Protein 8IZS (pdb70)

GO terms:
  GO:0030056 hemidesmosome (C, IDA)
  GO:0031581 hemidesmosome assembly (P, IDA)
  GO:0005515 protein binding (F, IPI)
  GO:0005886 plasma membrane (C, TAS)
  GO:0005911 cell-cell junction (C, TAS)
  GO:0007160 cell-matrix adhesion (P, TAS)
  GO:0008544 epidermis development (P, TAS)
  GO:0005576 extracellular region (C, TAS)
  GO:0005788 endoplasmic reticulum lumen (C, TAS)
  GO:0031012 extracellular matrix (C, HDA)
  GO:0030020 extracellular matrix structural constituent conferring tensile strength (F, HDA)
  GO:0005886 plasma membrane (C, IDA)
  GO:0030937 collagen type XVII trimer (C, TAS)

B-factor: mean 19.75, std 8.41, range [7.27, 57.92]

InterPro domains:
  IPR008160 Collagen triple helix repeat [PF01391] (567-621)
  IPR008160 Collagen triple helix repeat [PF01391] (749-807)
  IPR008160 Collagen triple helix repeat [PF01391] (1438-1482)
  IPR050149 Collagen superfamily [PTHR24023] (195-894)

Radius of gyration: 22.53 Å; Cα contacts (8 Å, |Δi|>4): 447; chains: 6; bounding box: 16×44×85 Å

Secondary structure (DSSP, 8-state):
----PPPPPPPPPPPP------/----PPPPPPPPPPPP-----/----PPPPPPPPPPPP------/----PPPPPPPPPPPP------/----PPPPPPPPPPPP-----/----PPPPPPPPPPPP-----

Foldseek 3Di:
DDDDDDDDDDDDDDDDDDDDDD/DDDDDDDDDDDDDDDDDDDPD/DDDDDDDDDDDDDDDDDDDDDD/DDDDDDDDDDDDDDDDDDDDDD/DDDDDDDDDDDDDDDDDDDPD/DDDDDDDDDDDDDDDDDDDPD

Structure (mmCIF, N/CA/C/O backbone):
data_8IZS
#
_entry.id   8IZS
#
_cell.length_a   27.380
_cell.length_b   30.050
_cell.length_c   40.120
_cell.angle_alpha   78.40
_cell.angle_beta   78.12
_cell.angle_gamma   64.27
#
_symmetry.space_group_name_H-M   'P 1'
#
loop_
_entity.id
_entity.type
_entity.pdbx_description
1 polymer 'Collagen alpha-1(XVII) chain'
2 water water
#
loop_
_atom_site.group_PDB
_atom_site.id
_atom_site.type_symbol
_atom_site.label_atom_id
_atom_site.label_alt_id
_atom_site.label_comp_id
_atom_site.label_asym_id
_atom_site.label_entity_id
_atom_site.label_seq_id
_atom_site.pdbx_PDB_ins_code
_atom_site.Cartn_x
_atom_site.Cartn_y
_atom_site.Cartn_z
_atom_site.occupancy
_atom_site.B_iso_or_equiv
_atom_site.auth_seq_id
_atom_site.auth_comp_id
_atom_site.auth_asym_id
_atom_site.auth_atom_id
_atom_site.pdbx_PDB_model_num
ATOM 4 N N . PRO A 1 2 ? 35.511 3.786 33.150 1.00 28.31 1 PRO A N 1
ATOM 5 C CA . PRO A 1 2 ? 35.000 3.687 34.521 1.00 26.04 1 PRO A CA 1
ATOM 6 C C . PRO A 1 2 ? 35.428 4.867 35.384 1.00 23.73 1 PRO A C 1
ATOM 7 O O . PRO A 1 2 ? 36.564 5.321 35.266 1.00 24.44 1 PRO A O 1
ATOM 19 N N . GLY A 1 4 ? 36.927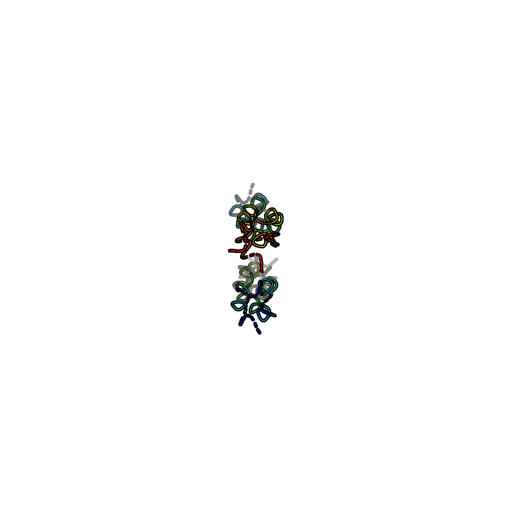 7.151 38.376 1.00 17.04 3 GLY A N 1
ATOM 20 C CA . GLY A 1 4 ? 38.072 6.973 39.245 1.00 21.19 3 GLY A CA 1
ATOM 21 C C . GLY A 1 4 ? 37.667 6.616 40.664 1.00 14.47 3 GLY A C 1
ATOM 22 O O . GLY A 1 4 ? 36.477 6.580 40.992 1.00 16.41 3 GLY A O 1
ATOM 23 N N . PRO A 1 5 ? 38.658 6.348 41.522 1.00 16.36 4 PRO A N 1
ATOM 24 C CA . PRO A 1 5 ? 38.379 6.014 42.920 1.00 16.90 4 PRO A CA 1
ATOM 25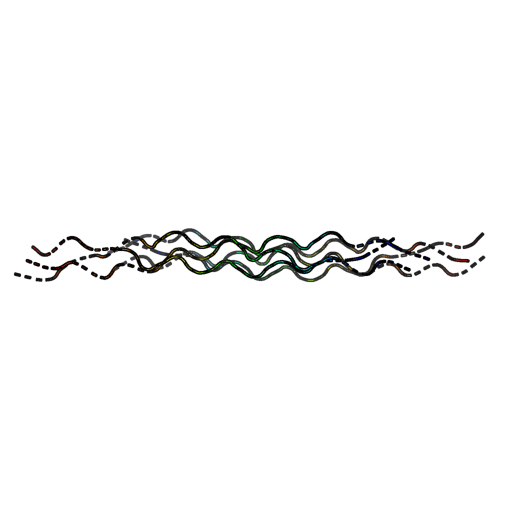 C C . PRO A 1 5 ? 37.991 7.241 43.730 1.00 13.77 4 PRO A C 1
ATOM 26 O O . PRO A 1 5 ? 38.287 8.365 43.323 1.00 11.67 4 PRO A O 1
ATOM 38 N N . GLY A 1 7 ? 38.033 10.257 46.451 1.00 10.89 6 GLY A N 1
ATOM 39 C CA . GLY A 1 7 ? 39.110 11.105 46.916 1.00 9.29 6 GLY A CA 1
ATOM 40 C C . GLY A 1 7 ? 39.535 10.754 48.326 1.00 11.57 6 GLY A C 1
ATOM 41 O O . GLY A 1 7 ? 38.865 9.985 49.025 1.00 11.24 6 GLY A O 1
ATOM 42 N N . GLU A 1 8 ? 40.664 11.320 48.738 1.00 10.89 7 GLU A N 1
ATOM 43 C CA . GLU A 1 8 ? 41.152 11.115 50.086 1.00 13.51 7 GLU A CA 1
ATOM 44 C C . GLU A 1 8 ? 40.186 11.740 51.090 1.00 10.98 7 GLU A C 1
ATOM 45 O O . GLU A 1 8 ? 39.495 12.715 50.776 1.00 9.26 7 GLU A O 1
ATOM 51 N N . PRO A 1 9 ? 40.109 11.194 52.302 1.00 11.41 8 PRO A N 1
ATOM 52 C CA . PRO A 1 9 ? 39.290 11.835 53.333 1.00 9.89 8 PRO A CA 1
ATOM 53 C C . PRO A 1 9 ? 39.782 13.240 53.632 1.00 14.27 8 PRO A C 1
ATOM 54 O O . PRO A 1 9 ? 40.960 13.567 53.457 1.00 13.53 8 PRO A O 1
ATOM 58 N N . GLY A 1 10 ? 38.853 14.074 54.077 1.00 12.68 9 GLY A N 1
ATOM 59 C CA . GLY A 1 10 ? 39.174 15.452 54.351 1.00 10.67 9 GLY A CA 1
ATOM 60 C C . GLY A 1 10 ? 40.122 15.615 55.522 1.00 13.02 9 GLY A C 1
ATOM 61 O O . GLY A 1 10 ? 40.351 14.713 56.332 1.00 10.50 9 GLY A O 1
ATOM 62 N N . MET A 1 11 ? 40.685 16.812 55.581 1.00 11.44 10 MET A N 1
ATOM 63 C CA . MET A 1 11 ? 41.600 17.208 56.633 1.00 13.27 10 MET A CA 1
ATOM 64 C C . MET A 1 11 ? 40.868 17.285 57.970 1.00 10.61 10 MET A C 1
ATOM 65 O O . MET A 1 11 ? 39.696 17.657 58.036 1.00 11.77 10 MET A O 1
ATOM 70 N N . ARG A 1 12 ? 41.555 16.923 59.049 1.00 10.74 11 ARG A N 1
ATOM 71 C CA . ARG A 1 12 ? 40.948 17.141 60.353 1.00 10.31 11 ARG A CA 1
ATOM 72 C C . ARG A 1 12 ? 40.841 18.638 60.618 1.00 9.66 11 ARG A C 1
ATOM 73 O O . ARG A 1 12 ? 41.698 19.429 60.210 1.00 9.91 11 ARG A O 1
ATOM 81 N N . GLY A 1 13 ? 39.760 19.032 61.281 1.00 10.51 12 GLY A N 1
ATOM 82 C CA . GLY A 1 13 ? 39.554 20.430 61.578 1.00 10.90 12 GLY A CA 1
ATOM 83 C C . GLY A 1 13 ? 40.594 20.977 62.540 1.00 9.79 12 GLY A C 1
ATOM 84 O O . GLY A 1 13 ? 41.322 20.246 63.217 1.00 11.56 12 GLY A O 1
ATOM 85 N N . LEU A 1 14 ? 40.663 22.306 62.582 1.00 11.12 13 LEU A N 1
ATOM 86 C CA . LEU A 1 14 ? 41.557 22.993 63.495 1.00 11.76 13 LEU A CA 1
ATOM 87 C C . LEU A 1 14 ? 41.179 22.724 64.949 1.00 10.32 13 LEU A C 1
ATOM 88 O O . LEU A 1 14 ? 40.024 22.413 65.259 1.00 11.51 13 LEU A O 1
ATOM 93 N N . PRO A 1 15 ? 42.145 22.836 65.860 1.00 12.63 14 PRO A N 1
ATOM 94 C CA . PRO A 1 15 ? 41.852 22.618 67.281 1.00 9.66 14 PRO A CA 1
ATOM 95 C C . PRO A 1 15 ? 40.943 23.699 67.844 1.00 10.52 14 PRO A C 1
ATOM 96 O O . PRO A 1 15 ? 40.947 24.846 67.397 1.00 10.42 14 PRO A O 1
ATOM 100 N N . GLY A 1 16 ? 40.175 23.320 68.862 1.00 9.03 15 GLY A N 1
ATOM 101 C CA . GLY A 1 16 ? 39.249 24.249 69.472 1.00 8.85 15 GLY A CA 1
ATOM 102 C C . GLY A 1 16 ? 39.943 25.305 70.309 1.00 11.98 15 GLY A C 1
ATOM 103 O O . GLY A 1 16 ? 41.115 25.191 70.674 1.00 11.45 15 GLY A O 1
ATOM 104 N N . ALA A 1 17 ? 39.184 26.353 70.621 1.00 9.98 16 ALA A N 1
ATOM 105 C CA . ALA A 1 17 ? 39.714 27.466 71.393 1.00 9.99 16 ALA A CA 1
ATOM 106 C C . ALA A 1 17 ? 39.908 27.073 72.853 1.00 8.81 16 ALA A C 1
ATOM 107 O O . ALA A 1 17 ? 39.192 26.226 73.394 1.00 12.24 16 ALA A O 1
ATOM 109 N N . VAL A 1 18 ? 40.900 27.699 73.488 1.00 11.22 17 VAL A N 1
ATOM 110 C CA . VAL A 1 18 ? 41.074 27.537 74.925 1.00 8.68 17 VAL A CA 1
ATOM 111 C C . VAL A 1 18 ? 39.809 27.998 75.637 1.00 12.37 17 VAL A C 1
ATOM 112 O O . VAL A 1 18 ? 39.149 28.956 75.214 1.00 12.04 17 VAL A O 1
ATOM 116 N N . GLY A 1 19 ? 39.456 27.309 76.721 1.00 9.68 18 GLY A N 1
ATOM 117 C CA . GLY A 1 19 ? 38.263 27.632 77.464 1.00 10.81 18 GLY A CA 1
ATOM 118 C C . GLY A 1 19 ? 38.319 29.015 78.078 1.00 10.98 18 GLY A C 1
ATOM 119 O O . GLY A 1 19 ? 39.390 29.620 78.214 1.00 11.89 18 GLY A O 1
ATOM 120 N N . PRO A 1 20 ? 37.151 29.553 78.458 1.00 12.38 19 PRO A N 1
ATOM 121 C CA . PRO A 1 20 ? 37.115 30.824 79.187 1.00 11.17 19 PRO A CA 1
ATOM 122 C C . PRO A 1 20 ? 37.732 30.678 80.567 1.00 12.66 19 PRO A C 1
ATOM 123 O O . PRO A 1 20 ? 37.684 29.596 81.145 1.00 12.74 19 PRO A O 1
ATOM 135 N N . GLY A 1 22 ? 38.092 30.703 84.560 1.00 9.48 21 GLY A N 1
ATOM 136 C CA . GLY A 1 22 ? 37.151 30.282 85.569 1.00 11.22 21 GLY A CA 1
ATOM 137 C C . GLY A 1 22 ? 36.531 31.464 86.284 1.00 14.33 21 GLY A C 1
ATOM 138 O O . GLY A 1 22 ? 36.967 32.605 86.116 1.00 12.29 21 GLY A O 1
ATOM 139 N N . PRO A 1 23 ? 35.502 31.196 87.094 1.00 10.45 22 PRO A N 1
ATOM 140 C CA . PRO A 1 23 ? 34.849 32.245 87.878 1.00 11.85 22 PRO A CA 1
ATOM 141 C C . PRO A 1 23 ? 35.754 32.725 88.997 1.00 11.07 22 PRO A C 1
ATOM 142 O O . PRO A 1 23 ? 36.711 32.040 89.355 1.00 11.92 22 PRO A O 1
ATOM 154 N N . GLY A 1 25 ? 37.127 33.322 92.784 1.00 11.39 24 GLY A N 1
ATOM 155 C CA . GLY A 1 25 ? 37.147 32.404 93.904 1.00 11.86 24 GLY A CA 1
ATOM 156 C C . GLY A 1 25 ? 36.128 32.753 94.966 1.00 14.67 24 GLY A C 1
ATOM 157 O O . GLY A 1 25 ? 35.387 33.728 94.830 1.00 12.68 24 GLY A O 1
ATOM 158 N N . PRO A 1 26 ? 36.074 31.947 96.036 1.00 16.32 25 PRO A N 1
ATOM 159 C CA . PRO A 1 26 ? 35.203 32.250 97.173 1.00 17.21 25 PRO A CA 1
ATOM 160 C C . PRO A 1 26 ? 35.668 33.498 97.912 1.00 21.76 25 PRO A C 1
ATOM 161 O O . PRO A 1 26 ? 36.799 33.943 97.724 1.00 16.47 25 PRO A O 1
ATOM 173 N N . GLY A 1 28 ? 36.904 36.157 100.926 1.00 25.39 27 GLY A N 1
ATOM 174 C CA . GLY A 1 28 ? 37.828 36.122 102.041 1.00 25.68 27 GLY A CA 1
ATOM 175 C C . GLY A 1 28 ? 37.095 36.236 103.362 1.00 26.80 27 GLY A C 1
ATOM 176 O O . GLY A 1 28 ? 35.879 36.448 103.383 1.00 30.95 27 GLY A O 1
ATOM 180 N N . PRO B 1 2 ? 40.997 9.395 37.325 1.00 25.18 1 PRO B N 1
ATOM 181 C CA . PRO B 1 2 ? 41.670 10.209 38.340 1.00 24.22 1 PRO B CA 1
ATOM 182 C C . PRO B 1 2 ? 40.991 10.082 39.694 1.00 22.42 1 PRO B C 1
ATOM 183 O O . PRO B 1 2 ? 39.784 9.860 39.746 1.00 20.59 1 PRO B O 1
ATOM 195 N N . GLY B 1 4 ? 39.064 11.139 43.034 1.00 13.48 3 GLY B N 1
ATOM 196 C CA . GLY B 1 4 ? 38.112 12.189 43.317 1.00 12.64 3 GLY B CA 1
ATOM 197 C C . GLY B 1 4 ? 38.733 13.293 44.145 1.00 12.41 3 GLY B C 1
ATOM 198 O O . GLY B 1 4 ? 39.840 13.141 44.671 1.00 11.35 3 GLY B O 1
ATOM 199 N N . PRO B 1 5 ? 38.023 14.419 44.269 1.00 12.52 4 PRO B N 1
ATOM 200 C CA . PRO B 1 5 ? 38.513 15.519 45.097 1.00 11.85 4 PRO B CA 1
ATOM 201 C C . PRO B 1 5 ? 38.630 15.084 46.548 1.00 10.72 4 PRO B C 1
ATOM 202 O O . PRO B 1 5 ? 37.839 14.253 47.004 1.00 10.65 4 PRO B O 1
ATOM 214 N N . GLY B 1 7 ? 38.005 15.179 50.504 1.00 10.84 6 GLY B N 1
ATOM 215 C CA . GLY B 1 7 ? 36.848 15.581 51.273 1.00 8.97 6 GLY B CA 1
ATOM 216 C C . GLY B 1 7 ? 37.064 16.954 51.875 1.00 8.83 6 GLY B C 1
ATOM 217 O O . GLY B 1 7 ? 38.196 17.459 51.899 1.00 10.12 6 GLY B O 1
ATOM 218 N N . GLU B 1 8 ? 35.980 17.560 52.350 1.00 8.91 7 GLU B N 1
ATOM 219 C CA . GLU B 1 8 ? 36.074 18.853 53.008 1.00 8.89 7 GLU B CA 1
ATOM 220 C C . GLU B 1 8 ? 36.677 18.692 54.403 1.00 8.47 7 GLU B C 1
ATOM 221 O O . GLU B 1 8 ? 36.524 17.644 55.037 1.00 11.06 7 GLU B O 1
ATOM 227 N N . PRO B 1 9 ? 37.369 19.718 54.899 1.00 8.84 8 PRO B N 1
ATOM 228 C CA . PRO B 1 9 ? 37.917 19.631 56.258 1.00 8.13 8 PRO B CA 1
ATOM 229 C C . PRO B 1 9 ? 36.814 19.502 57.294 1.00 10.99 8 PRO B C 1
ATOM 230 O O . PRO B 1 9 ? 35.679 19.936 57.085 1.00 11.02 8 PRO B O 1
ATOM 234 N N . GLY B 1 10 ? 37.161 18.901 58.431 1.00 10.15 9 GLY B N 1
ATOM 235 C CA . GLY B 1 10 ? 36.256 18.909 59.559 1.00 12.77 9 GLY B CA 1
ATOM 236 C C . GLY B 1 10 ? 36.119 20.303 60.139 1.00 10.94 9 GLY B C 1
ATOM 237 O O . GLY B 1 10 ? 36.925 21.195 59.879 1.00 11.83 9 GLY B O 1
ATOM 238 N N . MET B 1 11 ? 35.066 20.515 60.922 1.00 12.76 10 MET B N 1
ATOM 239 C CA . MET B 1 11 ? 34.953 21.834 61.517 1.00 13.56 10 MET B CA 1
ATOM 240 C C . MET B 1 11 ? 35.904 21.945 62.704 1.00 11.87 10 MET B C 1
ATOM 241 O O . MET B 1 11 ? 36.528 20.971 63.134 1.00 11.44 10 MET B O 1
ATOM 246 N N . ARG B 1 12 ? 36.022 23.161 63.222 1.00 14.40 11 ARG B N 1
ATOM 247 C CA . ARG B 1 12 ? 36.886 23.387 64.369 1.00 13.28 11 ARG B CA 1
ATOM 248 C C . ARG B 1 12 ? 36.394 22.592 65.571 1.00 16.27 11 ARG B C 1
ATOM 249 O O . ARG B 1 12 ? 35.197 22.340 65.734 1.00 13.86 11 ARG B O 1
ATOM 257 N N . GLY B 1 13 ? 37.337 22.187 66.415 1.00 11.10 12 GLY B N 1
ATOM 258 C CA . GLY B 1 13 ? 36.994 21.449 67.610 1.00 11.82 12 GLY B CA 1
ATOM 259 C C . GLY B 1 13 ? 36.158 22.272 68.572 1.00 13.88 12 GLY B C 1
ATOM 260 O O . GLY B 1 13 ? 36.033 23.494 68.463 1.00 13.96 12 GLY B O 1
ATOM 261 N N . LEU B 1 14 ? 35.569 21.563 69.527 1.00 12.07 13 LEU B N 1
ATOM 262 C CA . LEU B 1 14 ? 34.786 22.202 70.572 1.00 12.34 13 LEU B CA 1
ATOM 263 C C . LEU B 1 14 ? 35.665 23.153 71.384 1.00 10.91 13 LEU B C 1
ATOM 264 O O . LEU B 1 14 ? 36.844 22.864 71.611 1.00 11.95 13 LEU B O 1
ATOM 269 N N . PRO B 1 15 ? 35.119 24.279 71.841 1.00 10.52 14 PRO B N 1
ATOM 270 C CA . PRO B 1 15 ? 35.868 25.136 72.764 1.00 10.99 14 PRO B CA 1
ATOM 271 C C . PRO B 1 15 ? 36.168 24.374 74.041 1.00 12.56 14 PRO B C 1
ATOM 272 O O . PRO B 1 15 ? 35.447 23.449 74.420 1.00 11.08 14 PRO B O 1
ATOM 276 N N . GLY B 1 16 ? 37.249 24.761 74.703 1.00 11.63 15 GLY B N 1
ATOM 277 C CA . GLY B 1 16 ? 37.571 24.156 75.973 1.00 7.62 15 GLY B CA 1
ATOM 278 C C . GLY B 1 16 ? 36.558 24.514 77.042 1.00 8.86 15 GLY B C 1
ATOM 279 O O . GLY B 1 16 ? 35.812 25.489 76.942 1.00 9.82 15 GLY B O 1
ATOM 280 N N . ALA B 1 17 ? 36.534 23.700 78.090 1.00 9.08 16 ALA B N 1
ATOM 281 C CA . ALA B 1 17 ? 35.640 23.962 79.202 1.00 10.43 16 ALA B CA 1
ATOM 282 C C . ALA B 1 17 ? 36.088 25.201 79.971 1.00 9.72 16 ALA B C 1
ATOM 283 O O . ALA B 1 17 ? 37.253 25.604 79.930 1.00 9.06 16 ALA B O 1
ATOM 285 N N . VAL B 1 18 ? 35.131 25.806 80.681 1.00 11.69 17 VAL B N 1
ATOM 286 C CA . VAL B 1 18 ? 35.458 26.911 81.571 1.00 12.66 17 VAL B CA 1
ATOM 287 C C . VAL B 1 18 ? 36.442 26.441 82.629 1.00 11.47 17 VAL B C 1
ATOM 288 O O . VAL B 1 18 ? 36.340 25.323 83.153 1.00 9.84 17 VAL B O 1
ATOM 292 N N . GLY B 1 19 ? 37.402 27.300 82.948 1.00 8.84 18 GLY B N 1
ATOM 293 C CA . GLY B 1 19 ? 38.413 26.980 83.925 1.00 8.97 18 GLY B CA 1
ATOM 294 C C . GLY B 1 19 ? 37.827 26.850 85.313 1.00 9.19 18 GLY B C 1
ATOM 295 O O . GLY B 1 19 ? 36.649 27.136 85.551 1.00 11.84 18 GLY B O 1
ATOM 296 N N . PRO B 1 20 ? 38.651 26.409 86.270 1.00 10.34 19 PRO B N 1
ATOM 297 C CA . PRO B 1 20 ? 38.185 26.240 87.644 1.00 11.73 19 PRO B CA 1
ATOM 298 C C . PRO B 1 20 ? 38.096 27.561 88.391 1.00 12.06 19 PRO B C 1
ATOM 299 O O . PRO B 1 20 ? 38.662 28.574 87.962 1.00 10.03 19 PRO B O 1
ATOM 311 N N . GLY B 1 22 ? 38.762 30.604 90.974 1.00 14.13 21 GLY B N 1
ATOM 312 C CA . GLY B 1 22 ? 39.983 31.190 91.492 1.00 17.86 21 GLY B CA 1
ATOM 313 C C . GLY B 1 22 ? 40.192 30.881 92.960 1.00 16.27 21 GLY B C 1
ATOM 314 O O . GLY B 1 22 ? 39.372 30.209 93.586 1.00 18.23 21 GLY B O 1
ATOM 315 N N . PRO B 1 23 ? 41.298 31.379 93.528 1.00 19.27 22 PRO B N 1
ATOM 316 C CA . PRO B 1 23 ? 41.575 31.170 94.951 1.00 23.64 22 PRO B CA 1
ATOM 317 C C . PRO B 1 23 ? 40.655 32.022 95.814 1.00 21.65 22 PRO B C 1
ATOM 318 O O . PRO B 1 23 ? 40.090 33.003 95.320 1.00 18.00 22 PRO B O 1
ATOM 330 N N . GLY B 1 25 ? 39.325 34.900 98.303 1.00 17.50 24 GLY B N 1
ATOM 331 C CA . GLY B 1 25 ? 39.707 36.294 98.411 1.00 21.80 24 GLY B CA 1
ATOM 332 C C . GLY B 1 25 ? 40.537 36.590 99.646 1.00 19.80 24 GLY B C 1
ATOM 333 O O . GLY B 1 25 ? 40.725 35.732 100.499 1.00 24.96 24 GLY B O 1
ATOM 334 N N . PRO B 1 26 ? 41.040 37.819 99.749 1.00 24.02 25 PRO B N 1
ATOM 335 C CA . PRO B 1 26 ? 41.899 38.260 100.845 1.00 28.41 25 PRO B CA 1
ATOM 336 C C . PRO B 1 26 ? 41.112 38.451 102.128 1.00 36.94 25 PRO B C 1
ATOM 337 O O . PRO B 1 26 ? 39.881 38.508 102.106 1.00 36.53 25 PRO B O 1
ATOM 352 N N . PRO C 1 2 ? 36.726 9.833 34.244 1.00 28.25 1 PRO C N 1
ATOM 353 C CA . PRO C 1 2 ? 36.030 10.802 35.099 1.00 28.41 1 PRO C CA 1
ATOM 354 C C . PRO C 1 2 ? 36.615 10.757 36.502 1.00 24.53 1 PRO C C 1
ATOM 355 O O . PRO C 1 2 ? 36.783 9.658 37.031 1.00 22.35 1 PRO C O 1
ATOM 367 N N . GLY C 1 4 ? 36.955 10.478 40.430 1.00 16.41 3 GLY C N 1
ATOM 368 C CA . GLY C 1 4 ? 36.108 9.721 41.324 1.00 14.21 3 GLY C CA 1
ATOM 369 C C . GLY C 1 4 ? 35.224 10.606 42.176 1.00 15.99 3 GLY C C 1
ATOM 370 O O . GLY C 1 4 ? 35.289 11.835 42.089 1.00 13.67 3 GLY C O 1
ATOM 371 N N . PRO C 1 5 ? 34.379 9.980 43.001 1.00 11.86 4 PRO C N 1
ATOM 372 C CA . PRO C 1 5 ? 33.516 10.670 43.957 1.00 13.41 4 PRO C CA 1
ATOM 373 C C . PRO C 1 5 ? 34.357 11.408 44.982 1.00 13.96 4 PRO C C 1
ATOM 374 O O . PRO C 1 5 ? 35.481 10.985 45.254 1.00 11.03 4 PRO C O 1
ATOM 386 N N . GLY C 1 7 ? 36.043 12.665 48.463 1.00 10.17 6 GLY C N 1
ATOM 387 C CA . GLY C 1 7 ? 36.401 11.939 49.668 1.00 9.57 6 GLY C CA 1
ATOM 388 C C . GLY C 1 7 ? 35.431 12.246 50.796 1.00 9.42 6 GLY C C 1
ATOM 389 O O . GLY C 1 7 ? 34.627 13.175 50.700 1.00 9.47 6 GLY C O 1
ATOM 390 N N . GLU C 1 8 ? 35.494 11.458 51.867 1.00 9.38 7 GLU C N 1
ATOM 391 C CA . GLU C 1 8 ? 34.619 11.690 53.003 1.00 11.98 7 GLU C CA 1
ATOM 392 C C . GLU C 1 8 ? 35.032 12.961 53.743 1.00 12.39 7 GLU C C 1
ATOM 393 O O . GLU C 1 8 ? 36.186 13.390 53.663 1.00 10.46 7 GLU C O 1
ATOM 399 N N . PRO C 1 9 ? 34.104 13.581 54.476 1.00 12.84 8 PRO C N 1
ATOM 400 C CA . PRO C 1 9 ? 34.464 14.774 55.250 1.00 11.53 8 PRO C CA 1
ATOM 401 C C . PRO C 1 9 ? 35.500 14.446 56.311 1.00 15.95 8 PRO C C 1
ATOM 402 O O . PRO C 1 9 ? 35.581 13.322 56.813 1.00 14.02 8 PRO C O 1
ATOM 406 N N . GLY C 1 10 ? 36.303 15.448 56.648 1.00 13.31 9 GLY C N 1
ATOM 407 C CA . GLY C 1 10 ? 37.288 15.264 57.686 1.00 14.42 9 GLY C CA 1
ATOM 408 C C . GLY C 1 10 ? 36.665 15.214 59.067 1.00 12.19 9 GLY C C 1
ATOM 409 O O . GLY C 1 10 ? 35.526 15.627 59.292 1.00 12.62 9 GLY C O 1
ATOM 410 N N . MET C 1 11 ? 37.443 14.680 60.003 1.00 12.92 10 MET C N 1
ATOM 411 C CA . MET C 1 11 ? 37.050 14.649 61.403 1.00 18.11 10 MET C CA 1
ATOM 412 C C . MET C 1 11 ? 37.023 16.059 61.978 1.00 12.76 10 MET C C 1
ATOM 413 O O . MET C 1 11 ? 37.836 16.915 61.616 1.00 12.04 10 MET C O 1
ATOM 418 N N . ARG C 1 12 ? 36.091 16.296 62.899 1.00 13.10 11 ARG C N 1
ATOM 419 C CA . ARG C 1 12 ? 36.114 17.551 63.637 1.00 15.62 11 ARG C CA 1
ATOM 420 C C . ARG C 1 12 ? 37.414 17.650 64.430 1.00 15.39 11 ARG C C 1
ATOM 421 O O . ARG C 1 12 ? 37.986 16.642 64.851 1.00 13.22 11 ARG C O 1
ATOM 429 N N . GLY C 1 13 ? 37.892 18.876 64.614 1.00 12.91 12 GLY C N 1
ATOM 430 C CA . GLY C 1 13 ? 39.146 19.091 65.309 1.00 13.25 12 GLY C CA 1
ATOM 431 C C . GLY C 1 13 ? 39.073 18.689 66.770 1.00 14.31 12 GLY C C 1
ATOM 432 O O . GLY C 1 13 ? 38.013 18.415 67.334 1.00 12.87 12 GLY C O 1
ATOM 433 N N . LEU C 1 14 ? 40.251 18.659 67.394 1.00 11.83 13 LEU C N 1
ATOM 434 C CA . LEU C 1 14 ? 40.341 18.287 68.795 1.00 12.45 13 LEU C CA 1
ATOM 435 C C . LEU C 1 14 ? 39.796 19.411 69.676 1.00 12.02 13 LEU C C 1
ATOM 436 O O . LEU C 1 14 ? 39.854 20.585 69.306 1.00 11.19 13 LEU C O 1
ATOM 441 N N . PRO C 1 15 ? 39.255 19.076 70.843 1.00 10.45 14 PRO C N 1
ATOM 442 C CA . PRO C 1 15 ? 38.708 20.116 71.719 1.00 9.01 14 PRO C CA 1
ATOM 443 C C . PRO C 1 15 ? 39.804 21.022 72.258 1.00 12.86 14 PRO C C 1
ATOM 444 O O . PRO C 1 15 ? 40.982 20.661 72.333 1.00 11.59 14 PRO C O 1
ATOM 448 N N . GLY C 1 16 ? 39.389 22.228 72.628 1.00 9.48 15 GLY C N 1
ATOM 449 C CA . GLY C 1 16 ? 40.308 23.164 73.236 1.00 10.29 15 GLY C CA 1
ATOM 450 C C . GLY C 1 16 ? 40.657 22.782 74.661 1.00 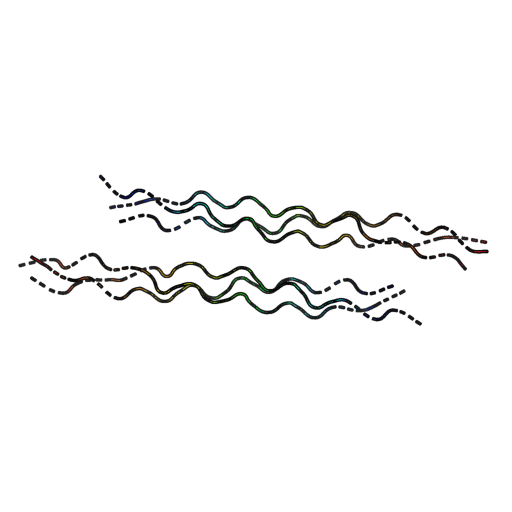9.06 15 GLY C C 1
ATOM 451 O O . GLY C 1 16 ? 39.967 22.002 75.323 1.00 10.06 15 GLY C O 1
ATOM 452 N N . ALA C 1 17 ? 41.764 23.350 75.135 1.00 9.47 16 ALA C N 1
ATOM 453 C CA . ALA C 1 17 ? 42.186 23.134 76.510 1.00 8.38 16 ALA C CA 1
ATOM 454 C C . ALA C 1 17 ? 41.196 23.762 77.484 1.00 7.27 16 ALA C C 1
ATOM 455 O O . ALA C 1 17 ? 40.519 24.74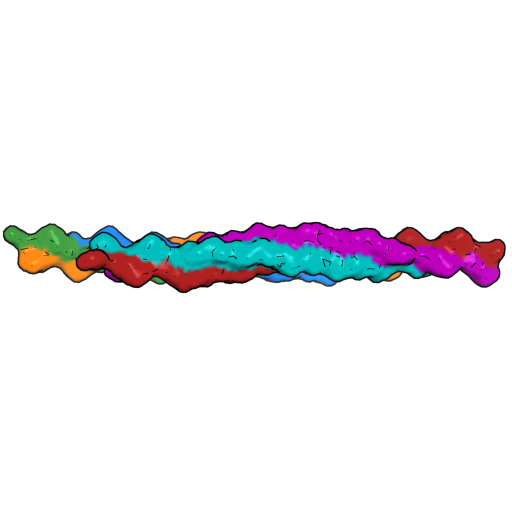3 7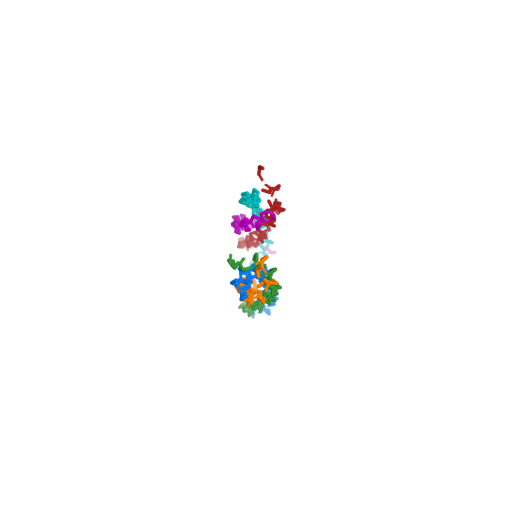7.171 1.00 9.00 16 ALA C O 1
ATOM 457 N N . VAL C 1 18 ? 41.112 23.176 78.683 1.00 7.45 17 VAL C N 1
ATOM 458 C CA . VAL C 1 18 ? 40.341 23.797 79.753 1.00 7.55 17 VAL C CA 1
ATOM 459 C C . VAL C 1 18 ? 40.916 25.180 80.034 1.00 7.45 17 VAL C C 1
ATOM 460 O O . VAL C 1 18 ? 42.133 25.392 79.965 1.00 9.15 17 VAL C O 1
ATOM 464 N N . GLY C 1 19 ? 40.036 26.135 80.331 1.00 8.36 18 GLY C N 1
ATOM 465 C CA . GLY C 1 19 ? 40.431 27.511 80.520 1.00 8.35 18 GLY C CA 1
ATOM 466 C C . GLY C 1 19 ? 41.263 27.706 81.771 1.00 8.23 18 GLY C C 1
ATOM 467 O O . GLY C 1 19 ? 41.325 26.840 82.651 1.00 8.65 18 GLY C O 1
ATOM 468 N N . PRO C 1 20 ? 41.931 28.865 81.874 1.00 7.86 19 PRO C N 1
ATOM 469 C CA . PRO C 1 20 ? 42.730 29.137 83.072 1.00 8.01 19 PRO C CA 1
ATOM 470 C C . PRO C 1 20 ? 41.855 29.314 84.303 1.00 8.28 19 PRO C C 1
ATOM 471 O O . PRO C 1 20 ? 40.653 29.535 84.196 1.00 8.46 19 PRO C O 1
ATOM 483 N N . GLY C 1 22 ? 40.098 31.073 87.592 1.00 11.88 21 GLY C N 1
ATOM 484 C CA . GLY C 1 22 ? 39.553 32.401 87.797 1.00 13.27 21 GLY C CA 1
ATOM 485 C C . GLY C 1 22 ? 40.421 33.287 88.671 1.00 15.86 21 GLY C C 1
ATOM 486 O O . GLY C 1 22 ? 41.405 32.825 89.250 1.00 17.99 21 GLY C O 1
ATOM 487 N N . PRO C 1 23 ? 40.058 34.572 88.770 1.00 15.73 22 PRO C N 1
ATOM 488 C CA . PRO C 1 23 ? 40.766 35.515 89.639 1.00 19.13 22 PRO C CA 1
ATOM 489 C C . PRO C 1 23 ? 40.469 35.222 91.098 1.00 19.51 22 PRO C C 1
ATOM 490 O O . PRO C 1 23 ? 39.543 34.457 91.382 1.00 20.90 22 PRO C O 1
ATOM 502 N N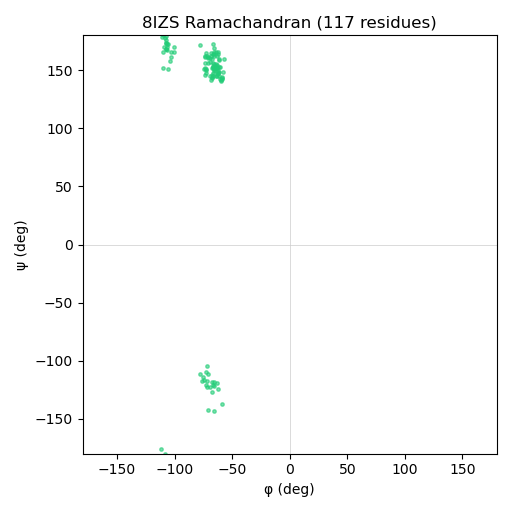 . GLY C 1 25 ? 38.855 35.625 94.765 1.00 19.00 24 GLY C N 1
ATOM 503 C CA . GLY C 1 25 ? 37.522 36.043 95.143 1.00 18.14 24 GLY C CA 1
ATOM 504 C C . GLY C 1 25 ? 37.511 37.425 95.763 1.00 19.53 24 GLY C C 1
ATOM 505 O O . GLY C 1 25 ? 38.558 38.060 95.907 1.00 20.23 24 GLY C O 1
ATOM 506 N N . PRO C 1 26 ? 36.323 37.895 96.145 1.00 17.54 25 PRO C N 1
ATOM 507 C CA . PRO C 1 26 ? 36.197 39.212 96.769 1.00 23.44 25 PRO C CA 1
ATOM 508 C C . PRO C 1 26 ? 36.769 39.230 98.178 1.00 25.21 25 PRO C C 1
ATOM 509 O O . PRO C 1 26 ? 36.753 38.206 98.860 1.00 23.64 25 PRO C O 1
ATOM 521 N N . GLY C 1 28 ? 37.351 40.046 102.306 1.00 38.62 27 GLY C N 1
ATOM 522 C CA . GLY C 1 28 ? 36.503 39.972 103.478 1.00 35.70 27 GLY C CA 1
ATOM 523 C C . GLY C 1 28 ? 36.269 41.363 104.028 1.00 44.08 27 GLY C C 1
ATOM 524 O O . GLY C 1 28 ? 36.902 42.319 103.579 1.00 45.56 27 GLY C O 1
ATOM 528 N N . PRO D 1 2 ? 48.237 47.326 85.415 1.00 18.49 1 PRO D N 1
ATOM 529 C CA . PRO D 1 2 ? 47.939 47.378 83.983 1.00 14.29 1 PRO D CA 1
ATOM 530 C C . PRO D 1 2 ? 47.292 46.091 83.500 1.00 11.44 1 PRO D C 1
ATOM 531 O O . PRO D 1 2 ? 47.366 45.065 84.174 1.00 12.38 1 PRO D O 1
ATOM 543 N N . GLY D 1 4 ? 46.799 42.590 81.341 1.00 10.70 3 GLY D N 1
ATOM 544 C CA . GLY D 1 4 ? 47.747 41.546 81.022 1.00 10.95 3 GLY D CA 1
ATOM 545 C C . GLY D 1 4 ? 48.271 41.676 79.609 1.00 11.70 3 GLY D C 1
ATOM 546 O O . GLY D 1 4 ? 47.763 42.473 78.819 1.00 12.48 3 GLY D O 1
ATOM 547 N N . PRO D 1 5 ? 49.301 40.892 79.278 1.00 12.05 4 PRO D N 1
ATOM 548 C CA . PRO D 1 5 ? 49.843 40.902 77.916 1.00 11.99 4 PRO D CA 1
ATOM 549 C C . PRO D 1 5 ? 48.830 40.370 76.911 1.00 14.22 4 PRO D C 1
ATOM 550 O O . PRO D 1 5 ? 47.934 39.606 77.278 1.00 14.81 4 PRO D O 1
ATOM 562 N N . GLY D 1 7 ? 47.202 37.965 74.055 1.00 13.33 6 GLY D N 1
ATOM 563 C CA . GLY D 1 7 ? 47.261 36.535 73.848 1.00 17.85 6 GLY D CA 1
ATOM 564 C C . GLY D 1 7 ? 48.133 36.155 72.671 1.00 21.16 6 GLY D C 1
ATOM 565 O O . GLY D 1 7 ? 48.618 37.016 71.931 1.00 16.82 6 GLY D O 1
ATOM 566 N N . GLU D 1 8 ? 48.339 34.855 72.504 1.00 24.04 7 GLU D N 1
ATOM 567 C CA . GLU D 1 8 ? 49.100 34.367 71.365 1.00 26.65 7 GLU D CA 1
ATOM 568 C C . GLU D 1 8 ? 48.353 34.697 70.076 1.00 19.51 7 GLU D C 1
ATOM 569 O O . GLU D 1 8 ? 47.117 34.687 70.055 1.00 19.42 7 GLU D O 1
ATOM 575 N N . PRO D 1 9 ? 49.059 35.001 68.988 1.00 24.97 8 PRO D N 1
ATOM 576 C CA . PRO D 1 9 ? 48.366 35.195 67.711 1.00 19.78 8 PRO D CA 1
ATOM 577 C C . PRO D 1 9 ? 47.664 33.918 67.280 1.00 20.04 8 PRO D C 1
ATOM 578 O O . PRO D 1 9 ? 48.110 32.806 67.568 1.00 18.17 8 PRO D O 1
ATOM 582 N N . GLY D 1 10 ? 46.536 34.095 66.600 1.00 16.25 9 GLY D N 1
ATOM 583 C CA . GLY D 1 10 ? 45.742 32.962 66.181 1.00 16.05 9 GLY D CA 1
ATOM 584 C C . GLY D 1 10 ? 46.446 32.100 65.152 1.00 15.64 9 GLY D C 1
ATOM 585 O O . GLY D 1 10 ? 47.408 32.505 64.499 1.00 16.20 9 GLY D O 1
ATOM 586 N N . MET D 1 11 ? 45.945 30.877 65.017 1.00 11.73 10 MET D N 1
ATOM 587 C CA . MET D 1 11 ? 46.508 29.919 64.081 1.00 12.80 10 MET D CA 1
ATOM 588 C C . MET D 1 11 ? 46.139 30.319 62.656 1.00 11.23 10 MET D C 1
ATOM 589 O O . MET D 1 11 ? 45.063 30.867 62.404 1.00 11.86 10 MET D O 1
ATOM 594 N N . ARG D 1 12 ? 47.042 30.052 61.716 1.00 12.74 11 ARG D N 1
ATOM 595 C CA . ARG D 1 12 ? 46.685 30.263 60.322 1.00 12.97 11 ARG D CA 1
ATOM 596 C C . ARG D 1 12 ? 45.542 29.324 59.943 1.00 11.25 11 ARG D C 1
ATOM 597 O O . ARG D 1 12 ? 45.441 28.202 60.442 1.00 11.77 11 ARG D O 1
ATOM 605 N N . GLY D 1 13 ? 44.652 29.803 59.081 1.00 12.16 12 GLY D N 1
ATOM 606 C CA . GLY D 1 13 ? 43.538 28.983 58.638 1.00 11.74 12 GLY D CA 1
ATOM 607 C C . GLY D 1 13 ? 44.001 27.745 57.889 1.00 12.30 12 GLY D C 1
ATOM 608 O O . GLY D 1 13 ? 45.157 27.599 57.490 1.00 11.47 12 GLY D O 1
ATOM 609 N N . LEU D 1 14 ? 43.063 26.818 57.714 1.00 12.18 13 LEU D N 1
ATOM 610 C CA . LEU D 1 14 ? 43.337 25.644 56.907 1.00 12.53 13 LEU D CA 1
ATOM 611 C C . LEU D 1 14 ? 43.543 26.039 55.447 1.00 11.99 13 LEU D C 1
ATOM 612 O O . LEU D 1 14 ? 42.936 26.998 54.964 1.00 11.58 13 LEU D O 1
ATOM 617 N N . PRO D 1 15 ? 44.396 25.316 54.722 1.00 12.07 14 PRO D N 1
ATOM 618 C CA . PRO D 1 15 ? 44.595 25.626 53.303 1.00 11.64 14 PRO D CA 1
ATOM 619 C C . PRO D 1 15 ? 43.316 25.433 52.502 1.00 11.77 14 PRO D C 1
ATOM 620 O O . PRO D 1 15 ? 42.456 24.616 52.840 1.00 12.37 14 PRO D O 1
ATOM 624 N N . GLY D 1 16 ? 43.205 26.197 51.422 1.00 11.30 15 GLY D N 1
ATOM 625 C CA . GLY D 1 16 ? 42.058 26.099 50.550 1.00 11.45 15 GLY D CA 1
ATOM 626 C C . GLY D 1 16 ? 41.981 24.760 49.847 1.00 12.56 15 GLY D C 1
ATOM 627 O O . GLY D 1 16 ? 42.924 23.963 49.823 1.00 13.27 15 GLY D O 1
ATOM 628 N N . ALA D 1 17 ? 40.811 24.505 49.270 1.00 12.22 16 ALA D N 1
ATOM 629 C CA . ALA D 1 17 ? 40.589 23.252 48.567 1.00 12.78 16 ALA D CA 1
ATOM 630 C C . ALA D 1 17 ? 41.448 23.203 47.316 1.00 12.32 16 ALA D C 1
ATOM 631 O O . ALA D 1 17 ? 41.645 24.216 46.642 1.00 11.77 16 ALA D O 1
ATOM 633 N N . VAL D 1 18 ? 41.961 22.014 47.002 1.00 12.68 17 VAL D N 1
ATOM 634 C CA . VAL D 1 18 ? 42.756 21.874 45.793 1.00 15.65 17 VAL D CA 1
ATOM 635 C C . VAL D 1 18 ? 41.803 22.058 44.612 1.00 17.38 17 VAL D C 1
ATOM 636 O O . VAL D 1 18 ? 40.638 21.642 44.668 1.00 16.39 17 VAL D O 1
ATOM 640 N N . GLY D 1 19 ? 42.265 22.734 43.560 1.00 16.63 18 GLY D N 1
ATOM 641 C CA . GLY D 1 19 ? 41.384 23.181 42.497 1.00 18.59 18 GLY D CA 1
ATOM 642 C C . GLY D 1 19 ? 40.602 22.056 41.850 1.00 24.11 18 GLY D C 1
ATOM 643 O O . GLY D 1 19 ? 40.968 20.890 41.983 1.00 21.00 18 GLY D O 1
ATOM 644 N N . PRO D 1 20 ? 39.485 22.362 41.166 1.00 18.06 19 PRO D N 1
ATOM 645 C CA . PRO D 1 20 ? 38.917 21.232 40.420 1.00 20.85 19 PRO D CA 1
ATOM 646 C C . PRO D 1 20 ? 39.918 20.661 39.413 1.00 22.30 19 PRO D C 1
ATOM 647 O O . PRO D 1 20 ? 40.655 21.414 38.779 1.00 20.98 19 PRO D O 1
ATOM 659 N N . GLY D 1 22 ? 41.547 19.116 35.962 1.00 23.49 21 GLY D N 1
ATOM 660 C CA . GLY D 1 22 ? 41.358 19.586 34.600 1.00 23.48 21 GLY D CA 1
ATOM 661 C C . GLY D 1 22 ? 40.457 18.681 33.783 1.00 20.50 21 GLY D C 1
ATOM 662 O O . GLY D 1 22 ? 40.384 17.483 34.050 1.00 24.11 21 GLY D O 1
ATOM 663 N N . PRO D 1 23 ? 39.752 19.250 32.795 1.00 18.33 22 PRO D N 1
ATOM 664 C CA . PRO D 1 23 ? 38.873 18.439 31.952 1.00 20.24 22 PRO D CA 1
ATOM 665 C C . PRO D 1 23 ? 39.675 17.559 31.012 1.00 18.61 22 PRO D C 1
ATOM 666 O O . PRO D 1 23 ? 40.826 17.870 30.719 1.00 19.69 22 PRO D O 1
ATOM 678 N N . GLY D 1 25 ? 41.057 16.096 27.480 1.00 20.69 24 GLY D N 1
ATOM 679 C CA . GLY D 1 25 ? 41.386 16.775 26.240 1.00 20.66 24 GLY D CA 1
ATOM 680 C C . GLY D 1 25 ? 40.413 16.447 25.121 1.00 22.58 24 GLY D C 1
ATOM 681 O O . GLY D 1 25 ? 39.478 15.667 25.307 1.00 18.59 24 GLY D O 1
ATOM 682 N N . PRO D 1 26 ? 40.622 17.044 23.941 1.00 25.27 25 PRO D N 1
ATOM 683 C CA . PRO D 1 26 ? 39.770 16.738 22.786 1.00 20.60 25 PRO D CA 1
ATOM 684 C C . PRO D 1 26 ? 40.118 15.386 22.165 1.00 28.40 25 PRO D C 1
ATOM 685 O O . PRO D 1 26 ? 41.104 14.771 22.564 1.00 30.47 25 PRO D O 1
ATOM 697 N N . GLY D 1 28 ? 41.428 12.584 19.218 1.00 32.12 27 GLY D N 1
ATOM 698 C CA . GLY D 1 28 ? 42.545 12.546 18.295 1.00 36.79 27 GLY D CA 1
ATOM 699 C C . GLY D 1 28 ? 42.100 12.432 16.853 1.00 34.49 27 GLY D C 1
ATOM 700 O O . GLY D 1 28 ? 40.966 12.038 16.584 1.00 39.53 27 GLY D O 1
ATOM 704 N N . PRO E 1 2 ? 46.239 38.866 83.892 1.00 20.36 1 PRO E N 1
ATOM 705 C CA . PRO E 1 2 ? 46.389 37.592 83.182 1.00 20.30 1 PRO E CA 1
ATOM 706 C C . PRO E 1 2 ? 46.618 37.772 81.692 1.00 18.84 1 PRO E C 1
ATOM 707 O O . PRO E 1 2 ? 46.078 38.699 81.092 1.00 17.97 1 PRO E O 1
ATOM 719 N N . GLY E 1 4 ? 46.099 37.494 77.794 1.00 16.57 3 GLY E N 1
ATOM 720 C CA . GLY E 1 4 ? 44.891 37.441 77.000 1.00 20.17 3 GLY E CA 1
ATOM 721 C C . GLY E 1 4 ? 44.667 36.081 76.374 1.00 19.99 3 GLY E C 1
ATOM 722 O O . GLY E 1 4 ? 45.581 35.253 76.333 1.00 18.65 3 GLY E O 1
ATOM 723 N N . PRO E 1 5 ? 43.447 35.843 75.875 1.00 20.08 4 PRO E N 1
ATOM 724 C CA . PRO E 1 5 ? 43.149 34.608 75.147 1.00 23.17 4 PRO E CA 1
ATOM 725 C C . PRO E 1 5 ? 43.812 34.593 73.775 1.00 25.60 4 PRO E C 1
ATOM 726 O O . PRO E 1 5 ? 44.133 35.652 73.228 1.00 20.75 4 PRO E O 1
ATOM 738 N N . GLY E 1 7 ? 44.391 34.394 69.722 1.00 17.61 6 GLY E N 1
ATOM 739 C CA . GLY E 1 7 ? 43.687 35.002 68.613 1.00 20.89 6 GLY E CA 1
ATOM 740 C C . GLY E 1 7 ? 42.773 34.029 67.898 1.00 19.33 6 GLY E C 1
ATOM 741 O O . GLY E 1 7 ? 42.912 32.812 68.033 1.00 17.22 6 GLY E O 1
ATOM 742 N N . GLU E 1 8 ? 41.827 34.575 67.139 1.00 15.48 7 GLU E N 1
ATOM 743 C CA . GLU E 1 8 ? 40.937 33.746 66.351 1.00 17.43 7 GLU E CA 1
ATOM 744 C C . GLU E 1 8 ? 41.722 33.096 65.214 1.00 12.05 7 GLU E C 1
ATOM 745 O O . GLU E 1 8 ? 42.645 33.705 64.665 1.00 11.76 7 GLU E O 1
ATOM 751 N N . PRO E 1 9 ? 41.381 31.867 64.841 1.00 14.72 8 PRO E N 1
ATOM 752 C CA . PRO E 1 9 ? 42.029 31.256 63.679 1.00 16.20 8 PRO E CA 1
ATOM 753 C C . PRO E 1 9 ? 41.657 31.995 62.405 1.00 16.86 8 PRO E C 1
ATOM 754 O O . PRO E 1 9 ? 40.606 32.631 62.312 1.00 13.35 8 PRO E O 1
ATOM 758 N N . GLY E 1 10 ? 42.549 31.929 61.422 1.00 13.20 9 GLY E N 1
ATOM 759 C CA . GLY E 1 10 ? 42.245 32.502 60.133 1.00 9.32 9 GLY E CA 1
ATOM 760 C C . GLY E 1 10 ? 41.192 31.698 59.395 1.00 11.54 9 GLY E C 1
ATOM 761 O O . GLY E 1 10 ? 40.926 30.532 59.696 1.00 12.13 9 GLY E O 1
ATOM 762 N N . MET E 1 11 ? 40.578 32.346 58.410 1.00 10.00 10 MET E N 1
ATOM 763 C CA . MET E 1 11 ? 39.614 31.651 57.575 1.00 11.65 10 MET E CA 1
ATOM 764 C C . MET E 1 11 ? 40.327 30.650 56.675 1.00 10.91 10 MET E C 1
ATOM 765 O O . MET E 1 11 ? 41.533 30.739 56.435 1.00 10.00 10 MET E O 1
ATOM 770 N N . ARG E 1 12 ? 39.560 29.692 56.164 1.00 9.64 11 ARG E N 1
ATOM 771 C CA . ARG E 1 12 ? 40.124 28.748 55.215 1.00 8.96 11 ARG E CA 1
ATOM 772 C C . ARG E 1 12 ? 40.592 29.477 53.964 1.00 8.22 11 ARG E C 1
ATOM 773 O O . ARG E 1 12 ? 40.022 30.491 53.557 1.00 11.07 11 ARG E O 1
ATOM 781 N N . GLY E 1 13 ? 41.648 28.952 53.359 1.00 7.71 12 GLY E N 1
ATOM 782 C CA . GLY E 1 13 ? 42.151 29.519 52.127 1.00 8.92 12 GLY E CA 1
ATOM 783 C C . GLY E 1 13 ? 41.132 29.431 51.010 1.00 10.60 12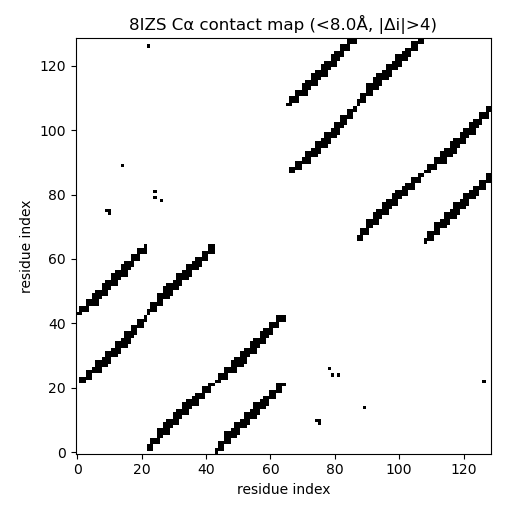 GLY E C 1
ATOM 784 O O . GLY E 1 13 ? 40.141 28.702 51.066 1.00 11.14 12 GLY E O 1
ATOM 785 N N . LEU E 1 14 ? 41.383 30.219 49.975 1.00 10.48 13 LEU E N 1
ATOM 786 C CA . LEU E 1 14 ? 40.529 30.216 48.801 1.00 11.97 13 LEU E CA 1
ATOM 787 C C . LEU E 1 14 ? 40.757 28.954 47.978 1.00 8.82 13 LEU E C 1
ATOM 788 O O . LEU E 1 14 ? 41.820 28.333 48.056 1.00 10.67 13 LEU E O 1
ATOM 793 N N . PRO E 1 15 ? 39.771 28.547 47.181 1.00 10.61 14 PRO E N 1
ATOM 794 C CA . PRO E 1 15 ? 39.938 27.341 46.361 1.00 11.37 14 PRO E CA 1
ATOM 795 C C . PRO E 1 15 ? 41.006 27.525 45.296 1.00 14.70 14 PRO E C 1
ATOM 796 O O . PRO E 1 15 ? 41.232 28.626 44.789 1.00 13.57 14 PRO E O 1
ATOM 800 N N . GLY E 1 16 ? 41.667 26.421 44.954 1.00 14.10 15 GLY E N 1
ATOM 801 C CA . GLY E 1 16 ? 42.625 26.447 43.873 1.00 10.84 15 GLY E CA 1
ATOM 802 C C . GLY E 1 16 ? 41.955 26.579 42.520 1.00 13.59 15 GLY E C 1
ATOM 803 O O . GLY E 1 16 ? 40.758 26.343 42.358 1.00 15.68 15 GLY E O 1
ATOM 804 N N . ALA E 1 17 ? 42.751 26.973 41.529 1.00 12.39 16 ALA E N 1
ATOM 805 C CA . ALA E 1 17 ? 42.261 27.081 40.163 1.00 16.05 16 ALA E CA 1
ATOM 806 C C . ALA E 1 17 ? 42.067 25.702 39.542 1.00 18.34 16 ALA E C 1
ATOM 807 O O . ALA E 1 17 ? 42.751 24.736 39.894 1.00 15.13 16 ALA E O 1
ATOM 809 N N . VAL E 1 18 ? 41.125 25.624 38.596 1.00 16.29 17 VAL E N 1
ATOM 810 C CA . VAL E 1 18 ? 40.933 24.402 37.824 1.00 15.87 17 VAL E CA 1
ATOM 811 C C . VAL E 1 18 ? 42.218 24.062 37.087 1.00 15.13 17 VAL E C 1
ATOM 812 O O . VAL E 1 18 ? 42.927 24.948 36.591 1.00 12.97 17 VAL E O 1
ATOM 816 N N . GLY E 1 19 ? 42.532 22.770 37.019 1.00 15.66 18 GLY E N 1
ATOM 817 C CA . GLY E 1 19 ? 43.705 22.308 36.318 1.00 18.19 18 GLY E CA 1
ATOM 818 C C . GLY E 1 19 ? 43.576 22.488 34.819 1.00 18.31 18 GLY E C 1
ATOM 819 O O . GLY E 1 19 ? 42.473 22.629 34.281 1.00 18.59 18 GLY E O 1
ATOM 820 N N . PRO E 1 20 ? 44.713 22.489 34.109 1.00 18.70 19 PRO E N 1
ATOM 821 C CA . PRO E 1 20 ? 44.713 22.677 32.652 1.00 20.32 19 PRO E CA 1
ATOM 822 C C . PRO E 1 20 ? 44.036 21.521 31.924 1.00 21.31 19 PRO E C 1
ATOM 823 O O . PRO E 1 20 ? 44.034 20.396 32.420 1.00 23.30 19 PRO E O 1
ATOM 835 N N . GLY E 1 22 ? 43.391 18.398 29.459 1.00 20.39 21 GLY E N 1
ATOM 836 C CA . GLY E 1 22 ? 44.265 17.327 29.028 1.00 23.24 21 GLY E CA 1
ATOM 837 C C . GLY E 1 22 ? 44.665 17.440 27.572 1.00 21.91 21 GLY E C 1
ATOM 838 O O . GLY E 1 22 ? 44.129 18.263 26.833 1.00 21.47 21 GLY E O 1
ATOM 839 N N . PRO E 1 23 ? 45.622 16.610 27.149 1.00 25.46 22 PRO E N 1
ATOM 840 C CA . PRO E 1 23 ? 46.040 16.596 25.748 1.00 23.79 22 PRO E CA 1
ATOM 841 C C . PRO E 1 23 ? 45.007 15.917 24.863 1.00 26.78 22 PRO E C 1
ATOM 842 O O . PRO E 1 23 ? 44.131 15.216 25.373 1.00 25.97 22 PRO E O 1
ATOM 854 N N . GLY E 1 25 ? 43.471 13.060 22.275 1.00 31.40 24 GLY E N 1
ATOM 855 C CA . GLY E 1 25 ? 43.631 11.619 22.222 1.00 35.71 24 GLY E CA 1
ATOM 856 C C . GLY E 1 25 ? 44.545 11.193 21.090 1.00 45.17 24 GLY E C 1
ATOM 857 O O . GLY E 1 25 ? 44.949 12.018 20.270 1.00 40.60 24 GLY E O 1
ATOM 858 N N . PRO E 1 26 ? 44.888 9.899 21.038 1.00 44.78 25 PRO E N 1
ATOM 859 C CA . PRO E 1 26 ? 45.705 9.356 19.949 1.00 49.01 25 PRO E CA 1
ATOM 860 C C . PRO E 1 26 ? 44.929 9.317 18.636 1.00 50.09 25 PRO E C 1
ATOM 861 O O . PRO E 1 26 ? 43.702 9.418 18.663 1.00 49.26 25 PRO E O 1
ATOM 876 N N . PRO F 1 2 ? 43.271 43.965 84.584 1.00 16.35 1 PRO F N 1
ATOM 877 C CA . PRO F 1 2 ? 42.350 43.257 83.689 1.00 18.35 1 PRO F CA 1
ATOM 878 C C . PRO F 1 2 ? 43.073 42.276 82.769 1.00 17.50 1 PRO F C 1
ATOM 879 O O . PRO F 1 2 ? 44.257 42.451 82.489 1.00 15.92 1 PRO F O 1
ATOM 891 N N . GLY F 1 4 ? 44.546 40.471 79.501 1.00 14.24 3 GLY F N 1
ATOM 892 C CA . GLY F 1 4 ? 45.111 41.016 78.289 1.00 15.26 3 GLY F CA 1
ATOM 893 C C . GLY F 1 4 ? 44.141 40.920 77.135 1.00 16.56 3 GLY F C 1
ATOM 894 O O . GLY F 1 4 ? 43.217 40.109 77.159 1.00 19.07 3 GLY F O 1
ATOM 895 N N . PRO F 1 5 ? 44.339 41.757 76.112 1.00 17.33 4 PRO F N 1
ATOM 896 C CA . PRO F 1 5 ? 43.480 41.609 74.938 1.00 20.26 4 PRO F CA 1
ATOM 897 C C . PRO F 1 5 ? 43.801 40.316 74.198 1.00 17.28 4 PRO F C 1
ATOM 898 O O . PRO F 1 5 ? 44.926 39.817 74.285 1.00 17.65 4 PRO F O 1
ATOM 910 N N . GLY F 1 7 ? 44.850 37.629 71.320 1.00 19.35 6 GLY F N 1
ATOM 911 C CA . GLY F 1 7 ? 45.927 37.670 70.350 1.00 17.50 6 GLY F CA 1
ATOM 912 C C . GLY F 1 7 ? 45.439 38.086 68.978 1.00 20.59 6 GLY F C 1
ATOM 913 O O . GLY F 1 7 ? 44.236 38.099 68.721 1.00 17.36 6 GLY F O 1
ATOM 914 N N . GLU F 1 8 ? 46.372 38.432 68.095 1.00 15.91 7 GLU F N 1
ATOM 915 C CA . GLU F 1 8 ? 45.986 38.889 66.773 1.00 21.85 7 GLU F CA 1
ATOM 916 C C . GLU F 1 8 ? 45.306 37.761 65.998 1.00 20.83 7 GLU F C 1
ATOM 917 O O . GLU F 1 8 ? 45.572 36.580 66.242 1.00 16.13 7 GLU F O 1
ATOM 923 N N . PRO F 1 9 ? 44.394 38.100 65.087 1.00 20.02 8 PRO F N 1
ATOM 924 C CA . PRO F 1 9 ? 43.759 37.065 64.268 1.00 20.11 8 PRO F CA 1
ATOM 925 C C . PRO F 1 9 ? 44.791 36.314 63.448 1.00 18.39 8 PRO F C 1
ATOM 926 O O . PRO F 1 9 ? 45.765 36.892 62.956 1.00 16.77 8 PRO F O 1
ATOM 930 N N . GLY F 1 10 ? 44.580 35.012 63.313 1.00 14.21 9 GLY F N 1
ATOM 931 C CA . GLY F 1 10 ? 45.403 34.235 62.419 1.00 12.60 9 GLY F CA 1
ATOM 932 C C . GLY F 1 10 ? 45.223 34.671 60.979 1.00 11.23 9 GLY F C 1
ATOM 933 O O . GLY F 1 10 ? 44.188 35.210 60.578 1.00 12.00 9 GLY F O 1
ATOM 934 N N . MET F 1 11 ? 46.261 34.439 60.190 1.00 12.70 10 MET F N 1
ATOM 935 C CA . MET F 1 11 ? 46.210 34.756 58.773 1.00 11.47 10 MET F CA 1
ATOM 936 C C . MET F 1 11 ? 45.323 33.755 58.041 1.00 11.34 10 MET F C 1
ATOM 937 O O . MET F 1 11 ? 45.208 32.589 58.434 1.00 11.20 10 MET F O 1
ATOM 942 N N . ARG F 1 12 ? 44.660 34.229 56.986 1.00 11.49 11 ARG F N 1
ATOM 943 C CA . ARG F 1 12 ? 43.861 33.326 56.173 1.00 11.45 11 ARG F CA 1
ATOM 944 C C . ARG F 1 12 ? 44.743 32.212 55.624 1.00 11.40 11 ARG F C 1
ATOM 945 O O . ARG F 1 12 ? 45.942 32.392 55.395 1.00 11.50 11 ARG F O 1
ATOM 953 N N . GLY F 1 13 ? 44.146 31.037 55.452 1.00 11.34 12 GLY F N 1
ATOM 954 C CA . GLY F 1 13 ? 44.905 29.900 54.979 1.00 11.37 12 GLY F CA 1
ATOM 955 C C . GLY F 1 13 ? 45.490 30.135 53.599 1.00 11.52 12 GLY F C 1
ATOM 956 O O . GLY F 1 13 ? 45.046 30.993 52.835 1.00 11.63 12 GLY F O 1
ATOM 957 N N . LEU F 1 14 ? 46.517 29.352 53.286 1.00 11.63 13 LEU F N 1
ATOM 958 C CA . LEU F 1 14 ? 47.089 29.381 51.952 1.00 11.85 13 LEU F CA 1
ATOM 959 C C . LEU F 1 14 ? 46.033 28.929 50.945 1.00 12.81 13 LEU F C 1
ATOM 960 O O . LEU F 1 14 ? 45.181 28.097 51.263 1.00 11.77 13 LEU F O 1
ATOM 965 N N . PRO F 1 15 ? 46.049 29.472 49.732 1.00 12.97 14 PRO F N 1
ATOM 966 C CA . PRO F 1 15 ? 45.107 29.007 48.710 1.00 14.26 14 PRO F CA 1
ATOM 967 C C . PRO F 1 15 ? 45.387 27.564 48.329 1.00 13.70 14 PRO F C 1
ATOM 968 O O . PRO F 1 15 ? 46.493 27.046 48.497 1.00 13.59 14 PRO F O 1
ATOM 972 N N . GLY F 1 16 ? 44.352 26.898 47.832 1.00 12.22 15 GLY F N 1
ATOM 973 C CA . GLY F 1 16 ? 44.542 25.564 47.314 1.00 16.73 15 GLY F CA 1
ATOM 974 C C . GLY F 1 16 ? 45.463 25.566 46.110 1.00 12.71 15 GLY F C 1
ATOM 975 O O . GLY F 1 16 ? 45.565 26.549 45.376 1.00 16.56 15 GLY F O 1
ATOM 976 N N . ALA F 1 17 ? 46.158 24.448 45.921 1.00 15.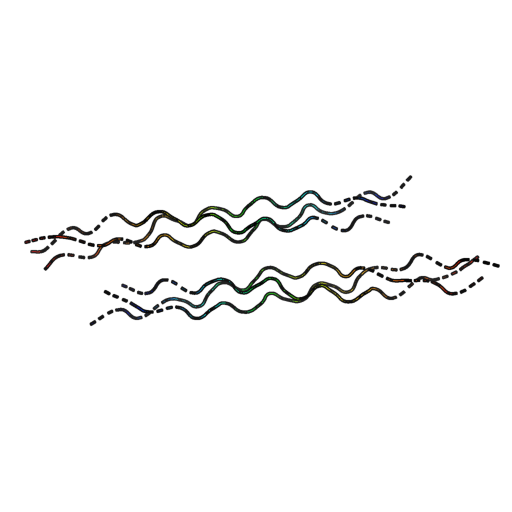99 16 ALA F N 1
ATOM 977 C CA . ALA F 1 17 ? 46.984 24.270 44.738 1.00 17.28 16 ALA F CA 1
ATOM 978 C C . ALA F 1 17 ? 46.113 24.186 43.489 1.00 17.38 16 ALA F C 1
ATOM 979 O O . ALA F 1 17 ? 44.942 23.807 43.546 1.00 16.83 16 ALA F O 1
ATOM 981 N N . VAL F 1 18 ? 46.702 24.567 42.350 1.00 17.68 17 VAL F N 1
ATOM 982 C CA . VAL F 1 18 ? 46.016 24.433 41.072 1.00 16.79 17 VAL F CA 1
ATOM 983 C C . VAL F 1 18 ? 45.656 22.972 40.852 1.00 18.94 17 VAL F C 1
ATOM 984 O O . VAL F 1 18 ? 46.402 22.061 41.237 1.00 18.54 17 VAL F O 1
ATOM 988 N N . GLY F 1 19 ? 44.490 22.743 40.258 1.00 20.57 18 GLY F N 1
ATOM 989 C CA . GLY F 1 19 ? 43.949 21.410 40.131 1.00 22.68 18 GLY F CA 1
ATOM 990 C C . GLY F 1 19 ? 44.843 20.495 39.314 1.00 22.34 18 GLY F C 1
ATOM 991 O O . GLY F 1 19 ? 45.684 20.951 38.531 1.00 18.63 18 GLY F O 1
ATOM 992 N N . PRO F 1 20 ? 44.690 19.170 39.490 1.00 24.56 19 PRO F N 1
ATOM 993 C CA . PRO F 1 20 ? 45.498 18.246 38.704 1.00 22.61 19 PRO F CA 1
ATOM 994 C C . PRO F 1 20 ? 45.091 18.398 37.255 1.00 25.39 19 PRO F C 1
ATOM 995 O O . PRO F 1 20 ? 43.923 18.651 36.961 1.00 28.55 19 PRO F O 1
ATOM 1007 N N . GLY F 1 22 ? 44.153 17.638 33.270 1.00 26.53 21 GLY F N 1
ATOM 1008 C CA . GLY F 1 22 ? 43.155 16.762 32.692 1.00 24.73 21 GLY F CA 1
ATOM 1009 C C . GLY F 1 22 ? 43.753 15.555 32.004 1.00 25.52 21 GLY F C 1
ATOM 1010 O O . GLY F 1 22 ? 44.885 15.602 31.525 1.00 25.39 21 GLY F O 1
ATOM 1011 N N . PRO F 1 23 ? 42.999 14.452 31.967 1.00 22.12 22 PRO F N 1
ATOM 1012 C CA . PRO F 1 23 ? 43.443 13.263 31.235 1.00 23.10 22 PRO F CA 1
ATOM 1013 C C . PRO F 1 23 ? 43.346 13.460 29.725 1.00 24.31 22 PRO F C 1
ATOM 1014 O O . PRO F 1 23 ? 42.599 14.320 29.255 1.00 21.09 22 PRO F O 1
ATOM 1026 N N . GLY F 1 25 ? 42.301 12.958 25.746 1.00 25.60 24 GLY F N 1
ATOM 1027 C CA . GLY F 1 25 ? 41.000 12.743 25.143 1.00 26.89 24 GLY F CA 1
ATOM 1028 C C . GLY F 1 25 ? 40.885 11.345 24.568 1.00 31.19 24 GLY F C 1
ATOM 1029 O O . GLY F 1 25 ? 41.794 10.530 24.728 1.00 29.08 24 GLY F O 1
ATOM 1030 N N . PRO F 1 26 ? 39.753 11.054 23.914 1.00 33.85 25 PRO F N 1
ATOM 1031 C CA . PRO F 1 26 ? 39.505 9.776 23.237 1.00 32.14 25 PRO F CA 1
ATOM 1032 C C . PRO F 1 26 ? 40.308 9.614 21.950 1.00 39.11 25 PRO F C 1
ATOM 1033 O O . PRO F 1 26 ? 40.738 10.609 21.366 1.00 36.65 25 PRO F O 1
#

Organism: Homo sapiens (NCBI:txid9606)

Sequence (129 aa):
PGPGEPGMRGLPGAVGPGPGPGPGPGEPGMRGLPGAVGPGPGPPGPGEPGMRGLPGAVGPGPGPGPGPGEPGMRGLPGAVGPGPGPGPGPGEPGMRGLPGAVGPGPGPPGPGEPGMRGLPGAVGPGPGP

Solvent-accessible surface area: 9767 Å² total